Protein AF-A0A078KS00-F1 (afdb_monomer_lite)

InterPro domains:
  IPR011990 T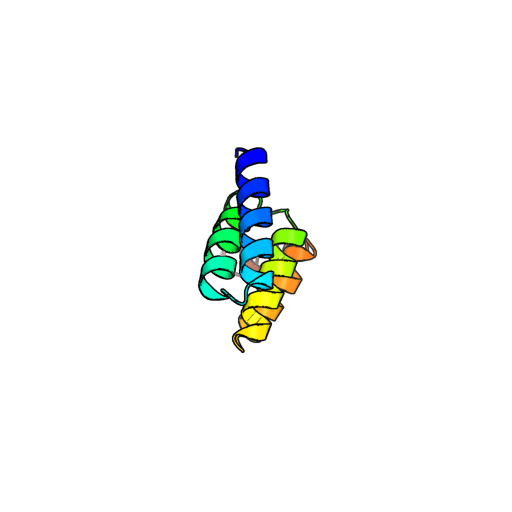etratricopeptide-like helical domain superfamily [G3DSA:1.25.40.10] (1-76)
  IPR011990 Tetratricopeptide-like helical domain superfamily [SSF48452] (2-62)

pLDDT: mean 82.9, std 18.65, range [36.56, 98.12]

Sequence (82 aa):
MNPNIGLAYNTIGAVKLAQNDLDGALANLGEATRLLPGNGFAFAMRGEVKRLQGDLPGALADSTEGSGSSQTIASLLVLEPR

Structure (mmCIF, N/CA/C/O backbone):
data_AF-A0A078KS00-F1
#
_entry.id   AF-A0A078KS00-F1
#
loop_
_atom_site.group_PDB
_atom_site.id
_atom_site.type_symbol
_atom_site.label_atom_id
_atom_site.label_alt_id
_atom_site.label_comp_id
_atom_site.label_asym_id
_atom_site.label_entity_id
_atom_site.label_seq_id
_atom_site.pdbx_PDB_ins_code
_atom_site.Cartn_x
_atom_site.Cartn_y
_atom_site.Cartn_z
_atom_site.occupancy
_atom_site.B_iso_or_equiv
_atom_site.auth_seq_id
_atom_site.auth_comp_id
_atom_site.auth_asym_id
_atom_site.auth_atom_id
_atom_site.pdbx_PDB_model_num
ATOM 1 N N . MET A 1 1 ? 8.009 -6.824 -17.503 1.00 57.34 1 MET A N 1
ATOM 2 C CA . MET A 1 1 ? 7.581 -5.718 -16.614 1.00 57.34 1 MET A CA 1
ATOM 3 C C . MET A 1 1 ? 7.682 -4.405 -17.362 1.00 57.34 1 MET A C 1
ATOM 5 O O . MET A 1 1 ? 8.671 -4.219 -18.057 1.00 57.34 1 MET A O 1
ATOM 9 N N . ASN A 1 2 ? 6.686 -3.522 -17.236 1.00 69.56 2 ASN A N 1
ATOM 10 C CA . ASN A 1 2 ? 6.774 -2.149 -17.737 1.00 69.56 2 ASN A CA 1
ATOM 11 C C . ASN A 1 2 ? 6.919 -1.195 -16.535 1.00 69.56 2 ASN A C 1
ATOM 13 O O . ASN A 1 2 ? 5.933 -0.969 -15.828 1.00 69.56 2 ASN A O 1
ATOM 17 N N . PRO A 1 3 ? 8.123 -0.660 -16.280 1.00 72.38 3 PRO A N 1
ATOM 18 C CA . PRO A 1 3 ? 8.384 0.145 -15.092 1.00 72.38 3 PRO A CA 1
ATOM 19 C C . PRO A 1 3 ? 7.606 1.463 -15.071 1.00 72.38 3 PRO A C 1
ATOM 21 O O . PRO A 1 3 ? 7.218 1.918 -14.000 1.00 72.38 3 PRO A O 1
ATOM 24 N N . ASN A 1 4 ? 7.284 2.033 -16.235 1.00 85.19 4 ASN A N 1
ATOM 25 C CA . ASN A 1 4 ? 6.528 3.283 -16.317 1.00 85.19 4 ASN A CA 1
ATOM 26 C C . ASN A 1 4 ? 5.096 3.111 -15.795 1.00 85.19 4 ASN A C 1
ATOM 28 O O . ASN A 1 4 ? 4.573 3.988 -15.113 1.00 85.19 4 ASN A O 1
ATOM 32 N N . ILE A 1 5 ? 4.484 1.954 -16.065 1.00 87.38 5 ILE A N 1
ATOM 33 C CA . ILE A 1 5 ? 3.138 1.633 -15.574 1.00 87.38 5 ILE A CA 1
ATOM 34 C C . ILE A 1 5 ? 3.167 1.428 -14.053 1.00 87.38 5 ILE A C 1
ATOM 36 O O . ILE A 1 5 ? 2.313 1.958 -13.348 1.00 87.38 5 ILE A O 1
ATOM 40 N N . GLY A 1 6 ? 4.175 0.724 -13.527 1.00 87.25 6 GLY A N 1
ATOM 41 C CA . GLY A 1 6 ? 4.324 0.530 -12.080 1.00 87.25 6 GLY A CA 1
ATOM 42 C C . GLY A 1 6 ? 4.525 1.843 -11.311 1.00 87.25 6 GLY A C 1
ATOM 43 O O . GLY A 1 6 ? 3.936 2.034 -10.248 1.00 87.25 6 GLY A O 1
ATOM 44 N N . LEU A 1 7 ? 5.302 2.779 -11.866 1.00 90.62 7 LEU A N 1
ATOM 45 C CA . LEU A 1 7 ? 5.477 4.113 -11.282 1.00 90.62 7 LEU A CA 1
ATOM 46 C C . LEU A 1 7 ? 4.190 4.948 -11.337 1.00 90.62 7 LEU A C 1
ATOM 48 O O . LEU A 1 7 ? 3.896 5.659 -10.381 1.00 90.62 7 LEU A O 1
ATOM 52 N N . ALA A 1 8 ? 3.390 4.827 -12.401 1.00 93.06 8 ALA A N 1
ATOM 53 C CA . ALA A 1 8 ? 2.102 5.514 -12.488 1.00 93.06 8 ALA A CA 1
ATOM 54 C C . ALA A 1 8 ? 1.132 5.053 -11.386 1.00 93.06 8 ALA A C 1
ATOM 56 O O . ALA A 1 8 ? 0.541 5.885 -10.697 1.00 93.06 8 ALA A O 1
ATOM 57 N N . TYR A 1 9 ? 1.024 3.741 -11.160 1.00 94.94 9 TYR A N 1
ATOM 58 C CA . TYR A 1 9 ? 0.218 3.189 -10.066 1.00 94.94 9 TYR A CA 1
ATOM 59 C C . TYR A 1 9 ? 0.681 3.677 -8.692 1.00 94.94 9 TYR A C 1
ATOM 61 O O . TYR A 1 9 ? -0.146 3.999 -7.841 1.00 94.94 9 TYR A O 1
ATOM 69 N N . ASN A 1 10 ? 1.992 3.804 -8.492 1.00 93.50 10 ASN A N 1
ATOM 70 C CA . ASN A 1 10 ? 2.548 4.357 -7.265 1.00 93.50 10 ASN A CA 1
ATOM 71 C C . ASN A 1 10 ? 2.077 5.804 -7.020 1.00 93.50 10 ASN A C 1
ATOM 73 O O . ASN A 1 10 ? 1.562 6.126 -5.950 1.00 93.50 10 ASN A O 1
ATOM 77 N N . THR A 1 11 ? 2.176 6.666 -8.037 1.00 95.38 11 THR A N 1
ATOM 78 C CA . THR A 1 11 ? 1.706 8.055 -7.943 1.00 95.38 11 THR A CA 1
ATOM 79 C C . THR A 1 11 ? 0.205 8.131 -7.665 1.00 95.38 11 THR A C 1
ATOM 81 O O . THR A 1 11 ? -0.212 8.901 -6.802 1.00 95.38 11 THR A O 1
ATOM 84 N N . ILE A 1 12 ? -0.612 7.315 -8.339 1.00 96.31 12 ILE A N 1
ATOM 85 C CA . ILE A 1 12 ? -2.065 7.275 -8.105 1.00 96.31 12 ILE A CA 1
ATOM 86 C C . ILE A 1 12 ? -2.369 6.836 -6.668 1.00 96.31 12 ILE A C 1
ATOM 88 O O . ILE A 1 12 ? -3.206 7.446 -6.002 1.00 96.31 12 ILE A O 1
ATOM 92 N N . GLY A 1 13 ? -1.673 5.809 -6.178 1.00 96.88 13 GLY A N 1
ATOM 93 C CA . GLY A 1 13 ? -1.811 5.322 -4.810 1.00 96.88 13 GLY A CA 1
ATOM 94 C C . GLY A 1 13 ? -1.506 6.396 -3.766 1.00 96.88 13 GLY A C 1
ATOM 95 O O . GLY A 1 13 ? -2.308 6.619 -2.862 1.00 96.88 13 GLY A O 1
ATOM 96 N N . ALA A 1 14 ? -0.398 7.122 -3.936 1.00 96.25 14 ALA A N 1
ATOM 97 C CA . ALA A 1 14 ? -0.011 8.216 -3.047 1.00 96.25 14 ALA A CA 1
ATOM 98 C C . ALA A 1 14 ? -1.027 9.374 -3.050 1.00 96.25 14 ALA A C 1
ATOM 100 O O . ALA A 1 14 ? -1.357 9.915 -1.995 1.00 96.25 14 ALA A O 1
ATOM 101 N N . VAL A 1 15 ? -1.564 9.736 -4.221 1.00 97.75 15 VAL A N 1
ATOM 102 C CA . VAL A 1 15 ? -2.601 10.777 -4.332 1.00 97.75 15 VAL A CA 1
ATOM 103 C C . VAL A 1 15 ? -3.882 10.357 -3.612 1.00 97.75 15 VAL A C 1
ATOM 105 O O . VAL A 1 15 ? -4.451 11.152 -2.868 1.00 97.75 15 VAL A O 1
ATOM 108 N N . LYS A 1 16 ? -4.322 9.108 -3.784 1.00 97.56 16 LYS A N 1
ATOM 109 C CA . LYS A 1 16 ? -5.511 8.577 -3.103 1.00 97.56 16 LYS A CA 1
ATOM 110 C C . LYS A 1 16 ? -5.333 8.517 -1.589 1.00 97.56 16 LYS A C 1
ATOM 112 O O . LYS A 1 16 ? -6.243 8.895 -0.858 1.00 97.56 16 LYS A O 1
ATOM 117 N N . LEU A 1 17 ? -4.141 8.151 -1.120 1.00 96.38 17 LEU A N 1
ATOM 118 C CA . LEU A 1 17 ? -3.802 8.210 0.300 1.00 96.38 17 LEU A CA 1
ATOM 119 C C . LEU A 1 17 ? -3.921 9.639 0.844 1.00 96.38 17 LEU A C 1
ATOM 121 O O . LEU A 1 17 ? -4.540 9.846 1.883 1.00 96.38 17 LEU A O 1
ATOM 125 N N . ALA A 1 18 ? -3.401 10.634 0.120 1.00 96.44 18 ALA A N 1
ATOM 126 C CA . ALA A 1 18 ? -3.538 12.041 0.500 1.00 96.44 18 ALA A CA 1
ATOM 127 C C . ALA A 1 18 ? -5.002 12.527 0.504 1.00 96.44 18 ALA A C 1
ATOM 129 O O . ALA A 1 18 ? -5.341 13.465 1.222 1.00 96.44 18 ALA A O 1
ATOM 130 N N . GLN A 1 19 ? -5.876 11.878 -0.268 1.00 97.62 19 GLN A N 1
ATOM 131 C CA . GLN A 1 19 ? -7.325 12.104 -0.276 1.00 97.62 19 GLN A CA 1
ATOM 132 C C . GLN A 1 19 ? -8.076 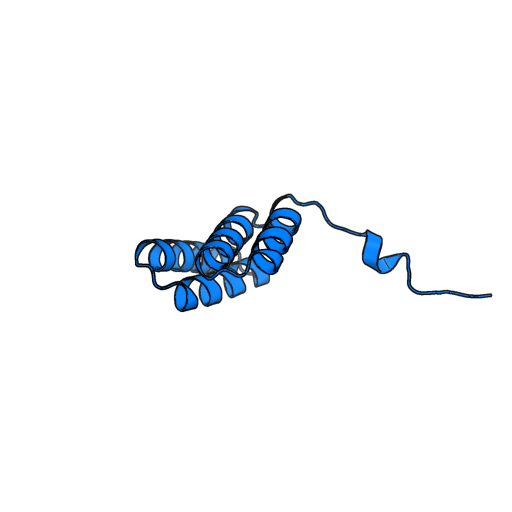11.285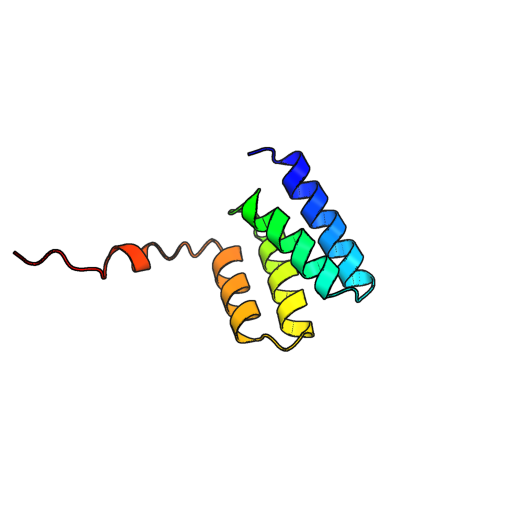 0.788 1.00 97.62 19 GLN A C 1
ATOM 134 O O . GLN A 1 19 ? -9.300 11.369 0.859 1.00 97.62 19 GLN A O 1
ATOM 139 N N . ASN A 1 20 ? -7.367 10.501 1.608 1.00 95.75 20 ASN A N 1
ATOM 140 C CA . ASN A 1 20 ? -7.932 9.554 2.570 1.00 95.75 20 ASN A CA 1
ATOM 141 C C . ASN A 1 20 ? -8.792 8.437 1.927 1.00 95.75 20 ASN A C 1
ATOM 143 O O . ASN A 1 20 ? -9.558 7.763 2.615 1.00 95.75 20 ASN A O 1
ATOM 147 N N . ASP A 1 21 ? -8.645 8.205 0.617 1.00 98.12 21 ASP A N 1
ATOM 148 C CA . ASP A 1 21 ? -9.183 7.039 -0.095 1.00 98.12 21 ASP A CA 1
ATOM 149 C C . ASP A 1 21 ? -8.235 5.851 0.122 1.00 98.12 21 ASP A C 1
ATOM 151 O O . ASP A 1 21 ? -7.398 5.524 -0.724 1.00 98.12 21 ASP A O 1
ATOM 155 N N . LEU A 1 22 ? -8.322 5.247 1.310 1.00 97.31 22 LEU A N 1
ATOM 156 C CA . LEU A 1 22 ? -7.416 4.179 1.736 1.00 97.31 22 LEU A CA 1
ATOM 157 C C . LEU A 1 22 ? -7.571 2.916 0.876 1.00 97.31 22 LEU A C 1
ATOM 159 O O . LEU A 1 22 ? -6.568 2.342 0.456 1.00 97.31 22 LEU A O 1
ATOM 163 N N . ASP A 1 23 ? -8.799 2.525 0.531 1.00 97.56 23 ASP A N 1
ATOM 164 C CA . ASP A 1 23 ? -9.056 1.340 -0.301 1.00 97.56 23 ASP A CA 1
ATOM 165 C C . ASP A 1 23 ? -8.524 1.528 -1.723 1.00 97.56 23 ASP A C 1
ATOM 167 O O . ASP A 1 23 ? -7.856 0.653 -2.289 1.00 97.56 23 ASP A O 1
ATOM 171 N N . GLY A 1 24 ? -8.757 2.707 -2.302 1.00 97.75 24 GLY A N 1
ATOM 172 C CA . GLY A 1 24 ? -8.206 3.051 -3.597 1.00 97.75 24 GLY A CA 1
ATOM 173 C C . GLY A 1 24 ? -6.681 3.128 -3.576 1.00 97.75 24 GLY A C 1
ATOM 174 O O . GLY A 1 24 ? -6.041 2.699 -4.543 1.00 97.75 24 GLY A O 1
ATOM 175 N N . ALA A 1 25 ? -6.091 3.684 -2.516 1.00 97.94 25 ALA A N 1
ATOM 176 C CA . ALA A 1 25 ? -4.644 3.734 -2.354 1.00 97.94 25 ALA A CA 1
ATOM 177 C C . ALA A 1 25 ? -4.058 2.318 -2.305 1.00 97.94 25 ALA A C 1
ATOM 179 O O . ALA A 1 25 ? -3.131 2.013 -3.059 1.00 97.94 25 ALA A O 1
ATOM 180 N N . LEU A 1 26 ? -4.657 1.433 -1.503 1.00 97.56 26 LEU A N 1
ATOM 181 C CA . LEU A 1 26 ? -4.232 0.046 -1.342 1.00 97.56 26 LEU A CA 1
ATOM 182 C C . LEU A 1 26 ? -4.250 -0.717 -2.671 1.00 97.56 26 LEU A C 1
ATOM 184 O O . LEU A 1 26 ? -3.269 -1.380 -3.007 1.00 97.56 26 LEU A O 1
ATOM 188 N N . ALA A 1 27 ? -5.320 -0.577 -3.460 1.00 97.38 27 ALA A N 1
ATOM 189 C CA . ALA A 1 27 ? -5.442 -1.238 -4.759 1.00 97.38 27 ALA A CA 1
ATOM 190 C C . ALA A 1 27 ? -4.331 -0.814 -5.738 1.00 97.38 27 ALA A C 1
ATOM 192 O O . ALA A 1 27 ? -3.687 -1.654 -6.368 1.00 97.38 27 ALA A O 1
ATOM 193 N N . ASN A 1 28 ? -4.060 0.491 -5.839 1.00 97.62 28 ASN A N 1
ATOM 194 C CA . ASN A 1 28 ? -3.043 1.006 -6.759 1.00 97.62 28 ASN A CA 1
ATOM 195 C C . ASN A 1 28 ? -1.622 0.656 -6.294 1.00 97.62 28 ASN A C 1
ATOM 197 O O . ASN A 1 28 ? -0.785 0.262 -7.103 1.00 97.62 28 ASN A O 1
ATOM 201 N N . LEU A 1 29 ? -1.347 0.720 -4.991 1.00 96.31 29 LEU A N 1
ATOM 202 C CA . LEU A 1 29 ? -0.053 0.318 -4.435 1.00 96.31 29 LEU A CA 1
ATOM 203 C C . LEU A 1 29 ? 0.168 -1.202 -4.540 1.00 96.31 29 LEU A C 1
ATOM 205 O O . LEU A 1 29 ? 1.293 -1.656 -4.760 1.00 96.31 29 LEU A O 1
ATOM 209 N N . GLY A 1 30 ? -0.901 -2.000 -4.470 1.00 95.44 30 GLY A N 1
ATOM 210 C CA . GLY A 1 30 ? -0.884 -3.429 -4.787 1.00 95.44 30 GLY A CA 1
ATOM 211 C C . GLY A 1 30 ? -0.410 -3.703 -6.216 1.00 95.44 30 GLY A C 1
ATOM 212 O O . GLY A 1 30 ? 0.523 -4.478 -6.423 1.00 95.44 30 GLY A O 1
ATOM 213 N N . GLU A 1 31 ? -0.957 -2.995 -7.204 1.00 95.00 31 GLU A N 1
ATOM 214 C CA . GLU A 1 31 ? -0.484 -3.120 -8.588 1.00 95.00 31 GLU A CA 1
ATOM 215 C C . GLU A 1 31 ? 0.945 -2.600 -8.777 1.00 95.00 31 GLU A C 1
ATOM 217 O O . GLU A 1 31 ? 1.739 -3.221 -9.488 1.00 95.00 31 GLU A O 1
ATOM 222 N N . ALA A 1 32 ? 1.320 -1.513 -8.096 1.00 93.88 32 ALA A N 1
ATOM 223 C CA . ALA A 1 32 ? 2.685 -0.993 -8.135 1.00 93.88 32 ALA A CA 1
ATOM 224 C C . ALA A 1 32 ? 3.703 -2.026 -7.622 1.00 93.88 32 ALA A C 1
ATOM 226 O O . ALA A 1 32 ? 4.699 -2.282 -8.294 1.00 93.88 32 ALA A O 1
ATOM 227 N N . THR A 1 33 ? 3.437 -2.662 -6.479 1.00 91.56 33 T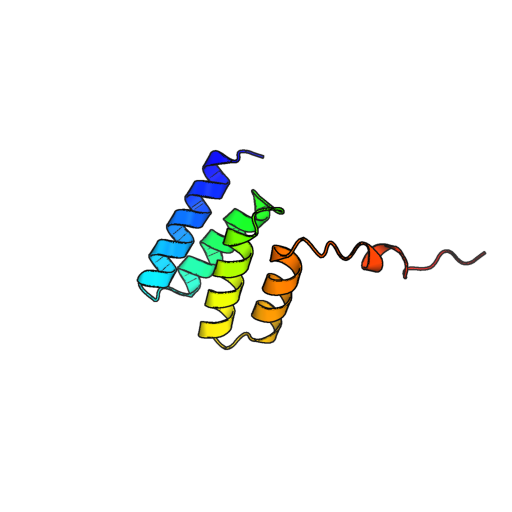HR A N 1
ATOM 228 C CA . THR A 1 33 ? 4.302 -3.712 -5.901 1.00 91.56 33 THR A CA 1
ATOM 229 C C . THR A 1 33 ? 4.341 -4.984 -6.757 1.00 91.56 33 THR A C 1
ATOM 231 O O . THR A 1 33 ? 5.398 -5.595 -6.891 1.00 91.56 33 THR A O 1
ATOM 234 N N . ARG A 1 34 ? 3.242 -5.350 -7.432 1.00 90.56 34 ARG A N 1
ATOM 235 C CA . ARG A 1 34 ? 3.218 -6.476 -8.386 1.00 90.56 34 ARG A CA 1
ATOM 236 C C . ARG A 1 34 ? 4.040 -6.196 -9.650 1.00 90.56 34 ARG A C 1
ATOM 238 O O . ARG A 1 34 ? 4.698 -7.091 -10.180 1.00 90.56 34 ARG A O 1
ATOM 245 N N . LEU A 1 35 ? 3.990 -4.963 -10.157 1.00 90.25 35 LEU A N 1
ATOM 246 C CA . LEU A 1 35 ? 4.715 -4.532 -11.358 1.00 90.25 35 LEU A CA 1
ATOM 247 C C . LEU A 1 35 ? 6.170 -4.147 -11.083 1.00 90.25 35 LEU A C 1
ATOM 249 O O . LEU A 1 35 ? 6.978 -4.168 -12.012 1.00 90.25 35 LEU A O 1
ATOM 253 N N . LEU A 1 36 ? 6.491 -3.795 -9.840 1.00 87.56 36 LEU A N 1
ATOM 254 C CA . LEU A 1 36 ? 7.809 -3.385 -9.370 1.00 87.56 36 LEU A CA 1
ATOM 255 C C . LEU A 1 36 ? 8.076 -3.973 -7.967 1.00 87.56 36 LEU A C 1
ATOM 257 O O . LEU A 1 36 ? 8.042 -3.243 -6.976 1.00 87.56 36 LEU A O 1
ATOM 261 N N . PRO A 1 37 ? 8.401 -5.272 -7.860 1.00 85.12 37 PRO A N 1
ATOM 262 C CA . PRO A 1 37 ? 8.588 -5.972 -6.586 1.00 85.12 37 PRO A CA 1
ATOM 263 C C . PRO A 1 37 ? 9.821 -5.512 -5.799 1.00 85.12 37 PRO A C 1
ATOM 265 O O . PRO A 1 37 ? 10.010 -5.933 -4.669 1.00 85.12 37 PRO A O 1
ATOM 268 N N . GLY A 1 38 ? 10.668 -4.655 -6.377 1.00 84.81 38 GLY A N 1
ATOM 269 C CA . GLY A 1 38 ? 11.785 -4.006 -5.682 1.00 84.81 38 GLY A CA 1
ATOM 270 C C . GLY A 1 38 ? 11.530 -2.537 -5.336 1.00 84.81 38 GLY A C 1
ATOM 271 O O . GLY A 1 38 ? 12.448 -1.842 -4.908 1.00 84.81 38 GLY A O 1
ATOM 272 N N . ASN A 1 39 ? 10.323 -2.016 -5.573 1.00 86.94 39 ASN A N 1
ATOM 273 C CA . ASN A 1 39 ? 10.019 -0.614 -5.310 1.00 86.94 39 ASN A CA 1
ATOM 274 C C . ASN A 1 39 ? 9.687 -0.403 -3.828 1.00 86.94 39 ASN A C 1
ATOM 276 O O . ASN A 1 39 ? 8.526 -0.464 -3.423 1.00 86.94 39 ASN A O 1
ATOM 280 N N . GLY A 1 40 ? 10.717 -0.100 -3.035 1.00 88.88 40 GLY A N 1
ATOM 281 C CA . GLY A 1 40 ? 10.577 0.168 -1.602 1.00 88.88 40 GLY A CA 1
ATOM 282 C C . GLY A 1 40 ? 9.603 1.304 -1.269 1.00 88.88 40 GLY A C 1
ATOM 283 O O . GLY A 1 40 ? 8.927 1.241 -0.247 1.00 88.88 40 GLY A O 1
ATOM 284 N N . PHE A 1 41 ? 9.443 2.300 -2.149 1.00 89.75 41 PHE A N 1
ATOM 285 C CA . PHE A 1 41 ? 8.469 3.374 -1.935 1.00 89.75 41 PHE A CA 1
ATOM 286 C C . PHE A 1 41 ? 7.027 2.852 -2.006 1.00 89.75 41 PHE A C 1
ATOM 288 O O . PHE A 1 41 ? 6.203 3.216 -1.168 1.00 89.75 41 PHE A O 1
ATOM 295 N N . ALA A 1 42 ? 6.721 1.975 -2.968 1.00 91.88 42 ALA A N 1
ATOM 296 C CA . ALA A 1 42 ? 5.384 1.394 -3.096 1.00 91.88 42 ALA A CA 1
ATOM 297 C C . ALA A 1 42 ? 5.021 0.543 -1.867 1.00 91.88 42 ALA A C 1
ATOM 299 O O . ALA A 1 42 ? 3.900 0.638 -1.372 1.00 91.88 42 ALA A O 1
ATOM 300 N N . PHE A 1 43 ? 5.975 -0.225 -1.330 1.00 94.06 43 PHE A N 1
ATOM 301 C CA . PHE A 1 43 ? 5.788 -0.974 -0.083 1.00 94.06 43 PHE A CA 1
ATOM 302 C C . PHE A 1 43 ? 5.617 -0.063 1.133 1.00 94.06 43 PHE A C 1
ATOM 304 O O . PHE A 1 43 ? 4.693 -0.273 1.912 1.00 94.06 43 PHE A O 1
ATOM 311 N N . ALA A 1 44 ? 6.436 0.982 1.271 1.00 92.69 44 ALA A N 1
ATOM 312 C CA . ALA A 1 44 ? 6.317 1.929 2.379 1.00 92.69 44 ALA A CA 1
ATOM 313 C C . ALA A 1 44 ? 4.946 2.626 2.393 1.00 92.69 44 ALA A C 1
ATOM 315 O O . ALA A 1 44 ? 4.291 2.694 3.432 1.00 92.69 44 ALA A O 1
ATOM 316 N N . MET A 1 45 ? 4.473 3.086 1.230 1.00 94.56 45 MET A N 1
ATOM 317 C CA . MET A 1 45 ? 3.144 3.686 1.102 1.00 94.56 45 MET A CA 1
ATOM 318 C C . MET A 1 45 ? 2.033 2.670 1.396 1.00 94.56 45 MET A C 1
ATOM 320 O O . MET A 1 45 ? 1.070 3.010 2.076 1.00 94.56 45 MET A O 1
ATOM 324 N N . ARG A 1 46 ? 2.158 1.422 0.917 1.00 96.00 46 ARG A N 1
ATOM 325 C CA . ARG A 1 46 ? 1.158 0.364 1.159 1.00 96.00 46 ARG A CA 1
ATOM 326 C C . ARG A 1 46 ? 1.077 0.014 2.644 1.00 96.00 46 ARG A C 1
ATOM 328 O O . ARG A 1 46 ? -0.023 -0.109 3.181 1.00 96.00 46 ARG A O 1
ATOM 335 N N . GLY A 1 47 ? 2.226 -0.051 3.313 1.00 95.75 47 GLY A N 1
ATOM 336 C CA . GLY A 1 47 ? 2.313 -0.255 4.753 1.00 95.75 47 GLY A CA 1
ATOM 337 C C . GLY A 1 47 ? 1.670 0.883 5.543 1.00 95.75 47 GLY A C 1
ATOM 338 O O . GLY A 1 47 ? 0.925 0.622 6.484 1.00 95.75 47 GLY A O 1
ATOM 339 N N . GLU A 1 48 ? 1.868 2.135 5.129 1.00 95.00 48 GLU A N 1
ATOM 340 C CA . GLU A 1 48 ? 1.212 3.283 5.764 1.00 95.00 48 GLU A CA 1
ATOM 341 C C . GLU A 1 48 ? -0.313 3.245 5.598 1.00 95.00 48 GLU A C 1
ATOM 343 O O . GLU A 1 48 ? -1.043 3.463 6.565 1.00 95.00 48 GLU A O 1
ATOM 348 N N . VAL A 1 49 ? -0.810 2.895 4.406 1.00 97.19 49 VAL A N 1
ATOM 349 C CA . VAL A 1 49 ? -2.251 2.708 4.166 1.00 97.19 49 VAL A CA 1
ATOM 350 C C . VAL A 1 49 ? -2.821 1.644 5.105 1.00 97.19 49 VAL A C 1
ATOM 352 O O . VAL A 1 49 ? -3.800 1.903 5.803 1.00 97.19 49 VAL A O 1
ATOM 355 N N . LYS A 1 50 ? -2.175 0.475 5.192 1.00 96.69 50 LYS A N 1
ATOM 356 C CA . LYS A 1 50 ? -2.594 -0.610 6.091 1.00 96.69 50 LYS A CA 1
ATOM 357 C C . LYS A 1 50 ? -2.564 -0.186 7.557 1.00 96.69 50 LYS A C 1
ATOM 359 O O . LYS A 1 50 ? -3.504 -0.465 8.297 1.00 96.69 50 LYS A O 1
ATOM 364 N N . ARG A 1 51 ? -1.541 0.567 7.974 1.00 96.38 51 ARG A N 1
ATOM 365 C CA . ARG A 1 51 ? -1.444 1.128 9.329 1.00 96.38 51 ARG A CA 1
ATOM 366 C C . ARG A 1 51 ? -2.620 2.058 9.637 1.00 96.38 51 ARG A C 1
ATOM 368 O O . ARG A 1 51 ? -3.189 1.961 10.721 1.00 96.38 51 ARG A O 1
ATOM 375 N N . LEU A 1 52 ? -2.996 2.930 8.700 1.00 95.44 52 LEU A N 1
ATOM 376 C CA . LEU A 1 52 ? -4.148 3.830 8.839 1.00 95.44 52 LEU A CA 1
ATOM 377 C C . LEU A 1 52 ? -5.484 3.075 8.877 1.00 95.44 52 LEU A C 1
ATOM 379 O O . LEU A 1 52 ? -6.397 3.500 9.579 1.00 95.44 52 LEU A O 1
ATOM 383 N N . GLN A 1 53 ? -5.583 1.939 8.183 1.00 96.00 53 GLN A N 1
ATOM 384 C CA . GLN A 1 53 ? -6.736 1.031 8.247 1.00 96.00 53 GLN A CA 1
ATOM 385 C C . GLN A 1 53 ? -6.754 0.149 9.511 1.00 96.00 53 GLN A C 1
ATOM 387 O O . GLN A 1 53 ? -7.730 -0.558 9.750 1.00 96.00 53 GLN A O 1
ATOM 392 N N . GLY A 1 54 ? -5.697 0.179 10.330 1.00 95.50 54 GLY A N 1
ATOM 393 C CA . GLY A 1 54 ? -5.557 -0.656 11.527 1.00 95.50 54 GLY A CA 1
ATOM 394 C C . GLY A 1 54 ? -4.988 -2.058 11.272 1.00 95.50 54 GLY A C 1
ATOM 395 O O . GLY A 1 54 ? -4.826 -2.824 12.221 1.00 95.50 54 GLY A O 1
ATOM 396 N N . ASP A 1 55 ? -4.619 -2.389 10.032 1.00 96.19 55 ASP A N 1
ATOM 397 C CA . ASP A 1 55 ? -3.900 -3.617 9.674 1.00 96.19 55 ASP A CA 1
ATOM 398 C C . ASP A 1 55 ? -2.401 -3.478 9.991 1.00 96.19 55 ASP A C 1
ATOM 400 O O . ASP A 1 55 ? -1.533 -3.343 9.125 1.00 96.19 55 ASP A O 1
ATOM 404 N N . LEU A 1 56 ? -2.091 -3.477 11.287 1.00 93.75 56 LEU A N 1
ATOM 405 C CA . LEU A 1 56 ? -0.715 -3.430 11.779 1.00 93.75 56 LEU A CA 1
ATOM 406 C C . LEU A 1 56 ? 0.124 -4.644 11.337 1.00 93.75 56 LEU A C 1
ATOM 408 O O . LEU A 1 56 ? 1.278 -4.433 10.956 1.00 93.75 56 LEU A O 1
ATOM 412 N N . PRO A 1 57 ? -0.395 -5.893 11.334 1.00 93.69 57 PRO A N 1
ATOM 413 C CA . PRO A 1 57 ? 0.358 -7.038 10.823 1.00 93.69 57 PRO A CA 1
ATOM 414 C C . PRO A 1 57 ? 0.754 -6.871 9.354 1.00 93.69 57 PRO A C 1
ATOM 416 O O . PRO A 1 57 ? 1.914 -7.085 8.999 1.00 93.69 57 PRO A O 1
ATOM 419 N N . GLY A 1 58 ? -0.178 -6.436 8.503 1.00 92.31 58 GLY A N 1
ATOM 420 C CA . GLY A 1 58 ? 0.102 -6.207 7.093 1.00 92.31 58 GLY A CA 1
ATOM 421 C C . GLY A 1 58 ? 1.034 -5.019 6.846 1.00 92.31 58 GLY A C 1
ATOM 422 O O . GLY A 1 58 ? 1.833 -5.070 5.911 1.00 92.31 58 GLY A O 1
ATOM 423 N N . ALA A 1 59 ? 0.983 -3.976 7.681 1.00 92.19 59 ALA A N 1
ATOM 424 C CA . ALA A 1 59 ? 1.919 -2.852 7.617 1.00 92.19 59 ALA A CA 1
ATOM 425 C C . ALA A 1 59 ? 3.361 -3.263 7.964 1.00 92.19 59 ALA A C 1
ATOM 427 O O . ALA A 1 59 ? 4.319 -2.819 7.322 1.00 92.19 59 ALA A O 1
ATOM 428 N N . LEU A 1 60 ? 3.520 -4.142 8.959 1.00 90.06 60 LEU A N 1
ATOM 429 C CA . LEU A 1 60 ? 4.819 -4.701 9.336 1.00 90.06 60 LEU A CA 1
ATOM 430 C C . LEU A 1 60 ? 5.393 -5.587 8.227 1.00 90.06 60 LEU A C 1
ATOM 432 O O . LEU A 1 60 ? 6.574 -5.460 7.913 1.00 90.06 60 LEU A O 1
ATOM 436 N N . ALA A 1 61 ? 4.559 -6.424 7.604 1.00 89.25 61 ALA A N 1
ATOM 437 C CA . ALA A 1 61 ? 4.969 -7.244 6.465 1.00 89.25 61 ALA A CA 1
ATOM 438 C C . ALA A 1 61 ? 5.452 -6.386 5.279 1.00 89.25 61 ALA A C 1
ATOM 440 O O . ALA A 1 61 ? 6.493 -6.657 4.688 1.00 89.25 61 ALA A O 1
ATOM 441 N N . ASP A 1 62 ? 4.763 -5.285 4.971 1.00 87.31 62 ASP A N 1
ATOM 442 C CA . ASP A 1 62 ? 5.199 -4.385 3.896 1.00 87.31 62 ASP A CA 1
ATOM 443 C C . ASP A 1 62 ? 6.507 -3.652 4.232 1.00 87.31 62 ASP A C 1
ATOM 445 O O . ASP A 1 62 ? 7.323 -3.388 3.348 1.00 87.31 62 ASP A O 1
ATOM 449 N N . SER A 1 63 ? 6.751 -3.358 5.512 1.00 79.06 63 SER A N 1
ATOM 450 C CA . SER A 1 63 ? 7.993 -2.713 5.958 1.00 79.06 63 SER A CA 1
ATOM 451 C C . SER A 1 63 ? 9.218 -3.625 5.789 1.00 79.06 63 SER A C 1
ATOM 453 O O . SER A 1 63 ? 10.316 -3.141 5.490 1.00 79.06 63 SER A O 1
ATOM 455 N N . THR A 1 64 ? 9.049 -4.945 5.931 1.00 78.38 64 THR A N 1
ATOM 456 C CA . THR A 1 64 ? 10.129 -5.920 5.709 1.00 78.38 64 THR A CA 1
ATOM 457 C C . THR A 1 64 ? 10.374 -6.169 4.220 1.00 78.38 64 THR A C 1
ATOM 459 O O . THR A 1 64 ? 11.534 -6.237 3.805 1.00 78.38 64 THR A O 1
ATOM 462 N N . GLU A 1 65 ? 9.317 -6.213 3.402 1.00 75.50 65 GLU A N 1
ATOM 463 C CA . GLU A 1 65 ? 9.418 -6.329 1.939 1.00 75.50 65 GLU A CA 1
ATOM 464 C C . GLU A 1 65 ? 10.076 -5.087 1.306 1.00 75.50 65 GLU A C 1
ATOM 466 O O . GLU A 1 65 ? 10.993 -5.213 0.490 1.00 75.50 65 GLU A O 1
ATOM 471 N N . GLY A 1 66 ? 9.696 -3.878 1.738 1.00 62.88 66 GLY A N 1
ATOM 472 C CA . GLY A 1 66 ? 10.245 -2.618 1.220 1.00 62.88 66 GLY A CA 1
ATOM 473 C C . GLY A 1 66 ? 11.724 -2.382 1.538 1.00 62.88 66 GLY A C 1
ATOM 474 O O . GLY A 1 66 ? 12.407 -1.669 0.802 1.00 62.88 66 GLY A O 1
ATOM 475 N N . SER A 1 67 ? 12.237 -3.016 2.595 1.00 57.72 67 SER A N 1
ATOM 476 C CA . SER A 1 67 ? 13.640 -2.914 3.018 1.00 57.72 67 SER A CA 1
ATOM 477 C C . SER A 1 67 ? 14.579 -3.853 2.252 1.00 57.72 67 SER A C 1
ATOM 479 O O . SER A 1 67 ? 15.759 -3.943 2.586 1.00 57.72 67 SER A O 1
ATOM 481 N N . GLY A 1 68 ? 14.084 -4.601 1.257 1.00 54.91 68 GLY A N 1
ATOM 482 C CA . GLY A 1 68 ? 14.903 -5.575 0.533 1.00 54.91 68 GLY A CA 1
ATOM 483 C C . GLY A 1 68 ? 15.442 -6.683 1.442 1.00 54.91 68 GLY A C 1
ATOM 484 O O . GLY A 1 68 ? 16.403 -7.364 1.084 1.00 54.91 68 GLY A O 1
ATOM 485 N N . SER A 1 69 ? 14.813 -6.895 2.606 1.00 47.44 69 SER A N 1
ATOM 486 C CA . SER A 1 69 ? 15.025 -8.087 3.424 1.00 47.44 69 SER A CA 1
ATOM 487 C C . SER A 1 69 ? 14.314 -9.242 2.733 1.00 47.44 69 SER A C 1
ATOM 489 O O . SER A 1 69 ? 13.292 -9.740 3.193 1.00 47.44 69 SER A O 1
ATOM 491 N N . SER A 1 70 ? 14.843 -9.610 1.566 1.00 45.09 70 SER A N 1
ATOM 492 C CA . SER A 1 70 ? 14.491 -10.802 0.821 1.00 45.09 70 SER A CA 1
ATOM 493 C C . SER A 1 70 ? 14.696 -11.974 1.772 1.00 45.09 70 SER A C 1
ATOM 495 O O . SER A 1 70 ? 15.816 -12.443 1.980 1.00 45.09 70 SER A O 1
ATOM 497 N N . GLN A 1 71 ? 13.627 -12.403 2.440 1.00 48.56 71 GLN A N 1
ATOM 498 C CA . GLN A 1 71 ? 13.633 -13.631 3.209 1.00 48.56 71 GLN A CA 1
ATOM 499 C C . GLN A 1 71 ? 13.644 -14.795 2.219 1.00 48.56 71 GLN A C 1
ATOM 501 O O . GLN A 1 71 ? 12.656 -15.491 2.011 1.00 48.56 71 GLN A O 1
ATOM 506 N N . THR A 1 72 ? 14.829 -15.065 1.677 1.00 43.91 72 THR A N 1
ATOM 507 C CA . THR A 1 72 ? 15.213 -16.342 1.063 1.00 43.91 72 THR A CA 1
ATOM 508 C C . THR A 1 72 ? 15.033 -17.527 2.039 1.00 43.91 72 THR A C 1
ATOM 510 O O . THR A 1 72 ? 15.146 -18.684 1.649 1.00 43.91 72 THR A O 1
ATOM 513 N N . ILE A 1 73 ? 14.690 -17.290 3.310 1.00 50.56 73 ILE A N 1
ATOM 514 C CA . ILE A 1 73 ? 14.531 -18.333 4.333 1.00 50.56 73 ILE A CA 1
ATOM 515 C C . ILE A 1 73 ? 13.268 -19.200 4.200 1.00 50.56 73 ILE A C 1
ATOM 517 O O . ILE A 1 73 ? 13.256 -20.296 4.753 1.00 50.56 73 ILE A O 1
ATOM 521 N N . ALA A 1 74 ? 12.247 -18.813 3.425 1.00 45.66 74 ALA A N 1
ATOM 522 C CA . ALA A 1 74 ? 11.059 -19.666 3.250 1.00 45.66 74 ALA A CA 1
ATOM 523 C C . ALA A 1 74 ? 11.288 -20.880 2.321 1.00 45.66 74 ALA A C 1
ATOM 525 O O . ALA A 1 74 ? 10.520 -21.836 2.366 1.00 45.66 74 ALA A O 1
ATOM 526 N N . SER A 1 75 ? 12.352 -20.884 1.505 1.00 44.59 75 SER A N 1
ATOM 527 C CA . SER A 1 75 ? 12.677 -22.015 0.611 1.00 44.59 75 SER A CA 1
ATOM 528 C C . SER A 1 75 ? 13.605 -23.066 1.239 1.00 44.59 75 SER A C 1
ATOM 530 O O . SER A 1 75 ? 13.904 -24.065 0.598 1.00 44.59 75 SER A O 1
ATOM 532 N N . LEU A 1 76 ? 14.060 -22.868 2.483 1.00 47.41 76 LEU A N 1
ATOM 533 C CA . LEU A 1 76 ? 15.013 -23.762 3.163 1.00 47.41 76 LEU A CA 1
ATOM 534 C C . LEU A 1 76 ? 14.382 -24.620 4.272 1.00 47.41 76 LEU A C 1
ATOM 536 O O . LEU A 1 76 ? 15.089 -25.387 4.920 1.00 47.41 76 LEU A O 1
ATOM 540 N N . LEU A 1 77 ? 13.063 -24.524 4.480 1.00 48.50 77 LEU A N 1
ATOM 541 C CA . LEU A 1 77 ? 12.351 -25.269 5.526 1.00 48.50 77 LEU A CA 1
ATOM 542 C C . LEU A 1 77 ? 11.186 -26.125 4.999 1.00 48.50 77 LEU A C 1
ATOM 544 O O . LEU A 1 77 ? 10.213 -26.359 5.710 1.00 48.50 77 LEU A O 1
ATOM 548 N N . VAL A 1 78 ? 11.282 -26.618 3.762 1.00 54.00 78 VAL A N 1
ATOM 549 C CA . VAL A 1 78 ? 10.444 -27.726 3.281 1.00 54.00 78 VAL A CA 1
ATOM 550 C C . VAL A 1 78 ? 11.362 -28.840 2.779 1.00 54.00 78 VAL A C 1
ATOM 552 O O . VAL A 1 78 ? 11.742 -28.875 1.620 1.00 54.00 78 VAL A O 1
ATOM 555 N N . LEU A 1 79 ? 11.756 -29.699 3.721 1.00 48.03 79 LEU A N 1
ATOM 556 C CA . LEU A 1 79 ? 11.931 -31.149 3.576 1.00 48.03 79 LEU A CA 1
ATOM 557 C C . LEU A 1 79 ? 12.424 -31.679 2.211 1.00 48.03 79 LEU A C 1
ATOM 559 O O . LEU A 1 79 ? 11.616 -31.945 1.327 1.00 48.03 79 LEU A O 1
ATOM 563 N N . GLU A 1 80 ? 13.699 -32.062 2.135 1.00 36.56 80 GLU A N 1
ATOM 564 C CA . GLU A 1 80 ? 14.060 -33.320 1.465 1.00 36.56 80 GLU A CA 1
ATOM 565 C C . GLU A 1 80 ? 14.605 -34.288 2.526 1.00 36.56 80 GLU A C 1
ATOM 567 O O . GLU A 1 80 ? 15.725 -34.106 3.005 1.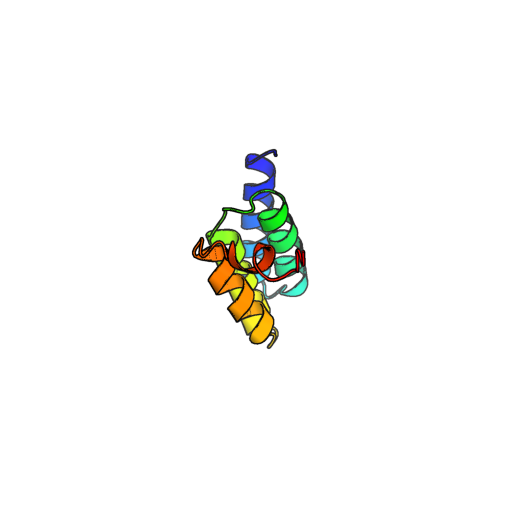00 36.56 80 GLU A O 1
ATOM 572 N N . PRO A 1 81 ? 13.825 -35.299 2.950 1.00 54.41 81 PRO A N 1
ATOM 573 C CA . PRO A 1 81 ? 14.348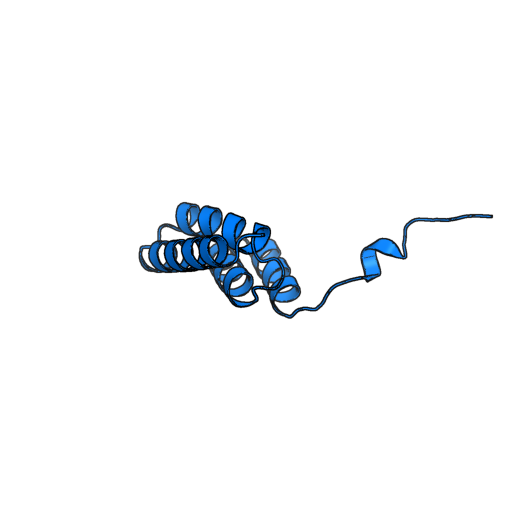 -36.421 3.703 1.00 54.41 81 PRO A CA 1
ATOM 574 C C . PRO A 1 81 ? 14.874 -37.473 2.720 1.00 54.41 81 PRO A C 1
ATOM 576 O O . PRO A 1 81 ? 14.110 -38.009 1.913 1.00 54.41 81 PRO A O 1
ATOM 579 N N . ARG A 1 82 ? 16.158 -37.815 2.826 1.00 47.72 82 ARG A N 1
ATOM 580 C CA . ARG A 1 82 ? 16.649 -39.172 2.567 1.00 47.72 82 ARG A CA 1
ATOM 581 C C . ARG A 1 82 ? 17.694 -39.540 3.602 1.00 47.72 82 ARG A C 1
ATOM 583 O O . ARG A 1 82 ? 18.636 -38.740 3.777 1.00 47.72 82 ARG A O 1
#

Radius of gyration: 14.63 Å; chains: 1; bounding box: 26×51×30 Å

Foldseek 3Di:
DDLVQLVVLLVQLVVCVVVVVLVSNLVSLVSSCVVPVQQLSSLQSNLVSCVVVVVNVSSVVSNCSSVVVPCPVVVVPDDDDD

Organism: NCBI:txid1034943

Secondary structure (DSSP, 8-state):
--HHHHHHHHHHHHHHHHTT-HHHHHHHHHHHHHH-TT-HHHHHHHHHHHHHTT-HHHHHHHHHHHTT---GGGGSSS----